Protein AF-A0A537P255-F1 (afdb_monomer_lite)

pLDDT: mean 92.46, std 9.0, range [51.34, 98.56]

Sequence (147 aa):
MSTATDATLMAIGERFEKLLREHMDAWLTWAPRMRAARAEVEDNTASLAVAIQRTGCDVAQARISELERDMQPLAEEIIAAPATSLGGLRAKALVALWEAYPTHASHEGAFEFRDDGSRSLFEAVAVMTGLSPLVRELEARLAADVE

Radius of gyration: 17.23 Å; chains: 1; bounding box: 47×27×44 Å

Structure (mmCIF, N/CA/C/O backbone):
data_AF-A0A537P255-F1
#
_entry.id   AF-A0A537P255-F1
#
loop_
_atom_site.group_PDB
_atom_site.id
_atom_site.type_symbol
_atom_site.label_atom_id
_atom_site.label_alt_id
_atom_site.label_comp_id
_atom_site.label_asym_id
_atom_site.label_entity_id
_atom_site.label_seq_id
_atom_site.pdbx_PDB_ins_code
_atom_site.Cartn_x
_atom_site.Cartn_y
_atom_site.Cartn_z
_atom_site.occupancy
_atom_site.B_iso_or_equiv
_atom_site.auth_seq_id
_atom_site.auth_comp_id
_atom_site.auth_asym_id
_atom_site.auth_atom_id
_atom_site.pdbx_PDB_model_num
ATOM 1 N N . MET A 1 1 ? -19.021 9.930 22.755 1.00 51.34 1 MET A N 1
ATOM 2 C CA . MET A 1 1 ? -17.798 10.261 21.988 1.00 51.34 1 MET A CA 1
ATOM 3 C C . MET A 1 1 ? -17.145 9.051 21.311 1.00 51.34 1 MET A C 1
ATOM 5 O O . MET A 1 1 ? -16.648 9.240 20.218 1.00 51.34 1 MET A O 1
ATOM 9 N N . SER A 1 2 ? -17.195 7.828 21.865 1.00 60.69 2 SER A N 1
ATOM 10 C CA . SER A 1 2 ? -16.480 6.651 21.313 1.00 60.69 2 SER A CA 1
ATOM 11 C C . SER A 1 2 ? -16.880 6.199 19.896 1.00 60.69 2 SER A C 1
ATOM 13 O O . SER A 1 2 ? -16.040 5.685 19.173 1.00 60.69 2 SER A O 1
ATOM 15 N N . THR A 1 3 ? -18.137 6.366 19.476 1.00 62.34 3 THR A N 1
ATOM 16 C CA . THR A 1 3 ? -18.642 5.779 18.216 1.00 62.34 3 THR A CA 1
ATOM 17 C C . THR A 1 3 ? -18.362 6.629 16.978 1.00 62.34 3 THR A C 1
ATOM 19 O O . THR A 1 3 ? -18.158 6.092 15.896 1.00 62.34 3 THR A O 1
ATOM 22 N N . ALA A 1 4 ? -18.333 7.956 17.129 1.00 64.50 4 ALA A N 1
ATOM 23 C CA . ALA A 1 4 ? -18.041 8.877 16.032 1.00 64.50 4 ALA A CA 1
ATOM 24 C C . ALA A 1 4 ? -16.561 8.812 15.622 1.00 64.50 4 ALA A C 1
ATOM 26 O O . ALA A 1 4 ? -16.256 8.824 14.436 1.00 64.50 4 ALA A O 1
ATOM 27 N N . THR A 1 5 ? -15.653 8.677 16.596 1.00 74.50 5 THR A N 1
ATOM 28 C CA . THR A 1 5 ? -14.215 8.494 16.344 1.00 74.50 5 THR A CA 1
ATOM 29 C C . THR A 1 5 ? -13.930 7.181 15.611 1.00 74.50 5 THR A C 1
ATOM 31 O O . THR A 1 5 ? -13.153 7.178 14.661 1.00 74.50 5 THR A O 1
ATOM 34 N N . ASP A 1 6 ? -14.603 6.090 15.991 1.00 79.25 6 ASP A N 1
ATOM 35 C CA . ASP A 1 6 ? -14.487 4.800 15.297 1.00 79.25 6 ASP A CA 1
ATOM 36 C C . ASP A 1 6 ? -14.993 4.872 13.850 1.00 79.25 6 ASP A C 1
ATOM 38 O O . ASP A 1 6 ? -14.329 4.379 12.942 1.00 79.25 6 ASP A O 1
ATOM 42 N N . ALA A 1 7 ? -16.143 5.513 13.614 1.00 85.00 7 ALA A N 1
ATOM 43 C CA . ALA A 1 7 ? -16.702 5.652 12.270 1.00 85.00 7 ALA A CA 1
ATOM 44 C C . ALA A 1 7 ? -15.777 6.455 11.337 1.00 85.00 7 ALA A C 1
ATOM 46 O O . ALA A 1 7 ? -15.576 6.069 10.186 1.00 85.00 7 ALA A O 1
ATOM 47 N N . THR A 1 8 ? -15.171 7.535 11.840 1.00 87.38 8 THR A N 1
ATOM 48 C CA . THR A 1 8 ? -14.171 8.306 11.088 1.00 87.38 8 THR A CA 1
ATOM 49 C C . THR A 1 8 ? -12.950 7.453 10.755 1.00 87.38 8 THR A C 1
ATOM 51 O O . THR A 1 8 ? -12.524 7.421 9.603 1.00 87.38 8 THR A O 1
ATOM 54 N N . LEU A 1 9 ? -12.418 6.710 11.730 1.00 89.56 9 LEU A N 1
ATOM 55 C CA . LEU A 1 9 ? -11.244 5.863 11.524 1.00 89.56 9 LEU A CA 1
ATOM 56 C C . LEU A 1 9 ? -11.513 4.737 10.514 1.00 89.56 9 LEU A C 1
ATOM 58 O O . LEU A 1 9 ? -10.649 4.423 9.698 1.00 89.56 9 LEU A O 1
ATOM 62 N N . MET A 1 10 ? -12.722 4.170 10.520 1.00 91.69 10 MET A N 1
ATOM 63 C CA . MET A 1 10 ? -13.153 3.201 9.511 1.00 91.69 10 MET A CA 1
ATOM 64 C C . MET A 1 10 ? -13.200 3.816 8.110 1.00 91.69 10 MET A C 1
ATOM 66 O O . MET A 1 10 ? -12.645 3.233 7.183 1.00 91.69 10 MET A O 1
ATOM 70 N N . ALA A 1 11 ? -13.784 5.008 7.955 1.00 94.25 11 ALA A N 1
ATOM 71 C CA . ALA A 1 11 ? -13.847 5.691 6.661 1.00 94.25 11 ALA A CA 1
ATOM 72 C C . ALA A 1 11 ? -12.449 6.038 6.112 1.00 94.25 11 ALA A C 1
ATOM 74 O O . ALA A 1 11 ? -12.187 5.894 4.916 1.00 94.25 11 ALA A O 1
ATOM 75 N N . ILE A 1 12 ? -11.527 6.457 6.986 1.00 95.56 12 ILE A N 1
ATOM 76 C CA . ILE A 1 12 ? -10.125 6.686 6.611 1.00 95.56 12 ILE A CA 1
ATOM 77 C C . ILE A 1 12 ? -9.465 5.364 6.208 1.00 95.56 12 ILE A C 1
ATOM 79 O O . ILE A 1 12 ? -8.795 5.316 5.180 1.00 95.56 12 ILE A O 1
ATOM 83 N N . GLY A 1 13 ? -9.698 4.285 6.962 1.00 96.50 13 GLY A N 1
ATOM 84 C CA . GLY A 1 13 ? -9.201 2.945 6.644 1.00 96.50 13 GLY A CA 1
ATOM 85 C C . GLY A 1 13 ? -9.683 2.427 5.285 1.00 96.50 13 GLY A C 1
ATOM 86 O O . GLY A 1 13 ? -8.882 1.906 4.517 1.00 96.50 13 GLY A O 1
ATOM 87 N N . GLU A 1 14 ? -10.956 2.625 4.939 1.00 96.69 14 GLU A N 1
ATOM 88 C CA . GLU A 1 14 ? -11.508 2.264 3.623 1.00 96.69 14 GLU A CA 1
ATOM 89 C C . GLU A 1 14 ? -10.840 3.047 2.487 1.00 96.69 14 GLU A C 1
ATOM 91 O O . GLU A 1 14 ? -10.462 2.479 1.457 1.00 96.69 14 GLU A O 1
ATOM 96 N N . ARG A 1 15 ? -10.641 4.358 2.681 1.00 97.94 15 ARG A N 1
ATOM 97 C CA . ARG A 1 15 ? -9.909 5.191 1.720 1.00 97.94 15 ARG A CA 1
ATOM 98 C C . ARG A 1 15 ? -8.458 4.730 1.577 1.00 97.94 15 ARG A C 1
ATOM 100 O O . ARG A 1 15 ? -7.957 4.660 0.456 1.00 97.94 15 ARG A O 1
ATOM 107 N N . PHE A 1 16 ? -7.803 4.410 2.690 1.00 98.50 16 PHE A N 1
ATOM 108 C CA . PHE A 1 16 ? -6.427 3.931 2.706 1.00 98.50 16 PHE A CA 1
ATOM 109 C C . PHE A 1 16 ? -6.293 2.585 1.988 1.00 98.50 16 PHE A C 1
ATOM 111 O O . PHE A 1 16 ? -5.389 2.421 1.180 1.00 98.50 16 PHE A O 1
ATOM 118 N N . GLU A 1 17 ? -7.221 1.645 2.201 1.00 98.44 17 GLU A N 1
ATOM 119 C CA . GLU A 1 17 ? -7.226 0.350 1.506 1.00 98.44 17 GLU A CA 1
ATOM 120 C C . GLU A 1 17 ? -7.307 0.515 -0.016 1.00 98.44 17 GLU A C 1
ATOM 122 O O . GLU A 1 17 ? -6.603 -0.174 -0.756 1.00 98.44 17 GLU A O 1
ATOM 127 N N . LYS A 1 18 ? -8.136 1.448 -0.500 1.00 98.25 18 LYS A N 1
ATOM 128 C CA . LYS A 1 18 ? -8.215 1.744 -1.933 1.00 98.25 18 LYS A CA 1
ATOM 129 C C . LYS A 1 18 ? -6.873 2.249 -2.472 1.00 98.25 18 LYS A C 1
ATOM 131 O O . LYS A 1 18 ? -6.396 1.735 -3.481 1.00 98.25 18 LYS A O 1
ATOM 136 N N . LEU A 1 19 ? -6.262 3.215 -1.787 1.00 98.38 19 LEU A N 1
ATOM 137 C CA . LEU A 1 19 ? -4.958 3.757 -2.178 1.00 98.38 19 LEU A CA 1
ATOM 138 C C . LEU A 1 19 ? -3.857 2.696 -2.115 1.00 98.38 19 LEU A C 1
ATOM 140 O O . LEU A 1 19 ? -3.016 2.653 -3.002 1.00 98.38 19 LEU A O 1
ATOM 144 N N . LEU A 1 20 ? -3.903 1.792 -1.136 1.00 98.12 20 LEU A N 1
ATOM 145 C CA . LEU A 1 20 ? -2.956 0.687 -1.004 1.00 98.12 20 LEU A CA 1
ATOM 146 C C . LEU A 1 20 ? -2.971 -0.247 -2.222 1.00 98.12 20 LEU A C 1
ATOM 148 O O . LEU A 1 20 ? -1.923 -0.732 -2.642 1.00 98.12 20 LEU A O 1
ATOM 152 N N . ARG A 1 21 ? -4.149 -0.504 -2.803 1.00 98.50 21 ARG A N 1
ATOM 153 C CA . ARG A 1 21 ? -4.273 -1.310 -4.029 1.00 98.50 21 ARG A CA 1
ATOM 154 C C . ARG A 1 21 ? -3.705 -0.577 -5.239 1.00 98.50 21 ARG A C 1
ATOM 156 O O . ARG A 1 21 ? -2.934 -1.166 -5.988 1.00 98.50 21 ARG A O 1
ATOM 163 N N . GLU A 1 22 ? -4.023 0.709 -5.385 1.00 98.31 22 GLU A N 1
ATOM 164 C CA . GLU A 1 22 ? -3.437 1.550 -6.439 1.00 98.31 22 GLU A CA 1
ATOM 165 C C . GLU A 1 22 ? -1.910 1.651 -6.291 1.00 98.31 22 GLU A C 1
ATOM 167 O O . GLU A 1 22 ? -1.183 1.646 -7.285 1.00 98.31 22 GLU A O 1
ATOM 172 N N . HIS A 1 23 ? -1.418 1.690 -5.051 1.00 97.94 23 HIS A N 1
ATOM 173 C CA . HIS A 1 23 ? 0.002 1.656 -4.732 1.00 97.94 23 HIS A CA 1
ATOM 174 C C . HIS A 1 23 ? 0.632 0.326 -5.147 1.00 97.94 23 HIS A C 1
ATOM 176 O O . HIS A 1 23 ? 1.679 0.354 -5.784 1.00 97.94 23 HIS A O 1
ATOM 182 N N . MET A 1 24 ? -0.010 -0.823 -4.889 1.00 97.62 24 MET A N 1
ATOM 183 C CA . MET A 1 24 ? 0.471 -2.120 -5.390 1.00 97.62 24 MET A CA 1
ATOM 184 C C . MET A 1 24 ? 0.601 -2.124 -6.916 1.00 97.62 24 MET A C 1
ATOM 186 O O . MET A 1 24 ? 1.612 -2.567 -7.455 1.00 97.62 24 MET A O 1
ATOM 190 N N . ASP A 1 25 ? -0.416 -1.626 -7.622 1.00 97.94 25 ASP A N 1
ATOM 191 C CA . ASP A 1 25 ? -0.417 -1.574 -9.087 1.00 97.94 25 ASP A CA 1
ATOM 192 C C . ASP A 1 25 ? 0.737 -0.702 -9.616 1.00 97.94 25 ASP A C 1
ATOM 194 O O . ASP A 1 25 ? 1.440 -1.078 -10.561 1.00 97.94 25 ASP A O 1
ATOM 198 N N . ALA A 1 26 ? 0.963 0.454 -8.985 1.00 97.31 26 ALA A N 1
ATOM 199 C CA . ALA A 1 26 ? 2.062 1.351 -9.325 1.00 97.31 26 ALA A CA 1
ATOM 200 C C . ALA A 1 26 ? 3.431 0.730 -9.002 1.00 97.31 26 ALA A C 1
ATOM 202 O O . ALA A 1 26 ? 4.344 0.794 -9.828 1.00 97.31 26 ALA A O 1
ATOM 203 N N . TRP A 1 27 ? 3.555 0.077 -7.846 1.00 97.19 27 TRP A N 1
ATOM 204 C CA . TRP A 1 27 ? 4.774 -0.586 -7.392 1.00 97.19 27 TRP A CA 1
ATOM 205 C C . TRP A 1 27 ? 5.181 -1.729 -8.328 1.00 97.19 27 TRP A C 1
ATOM 207 O O . TRP A 1 27 ? 6.311 -1.747 -8.811 1.00 97.19 27 TRP A O 1
ATOM 217 N N . LEU A 1 28 ? 4.240 -2.600 -8.702 1.00 97.06 28 LEU A N 1
ATOM 218 C CA . LEU A 1 28 ? 4.471 -3.695 -9.657 1.00 97.06 28 LEU A CA 1
ATOM 219 C C . LEU A 1 28 ? 4.692 -3.213 -11.096 1.00 97.06 28 LEU A C 1
ATOM 221 O O . LEU A 1 28 ? 5.233 -3.934 -11.927 1.00 97.06 28 LEU A O 1
ATOM 225 N N . THR A 1 29 ? 4.308 -1.978 -11.418 1.00 96.75 29 THR A N 1
ATOM 226 C CA . THR A 1 29 ? 4.707 -1.350 -12.685 1.00 96.75 29 THR A CA 1
ATOM 227 C C . THR A 1 29 ? 6.145 -0.833 -12.615 1.00 96.75 29 THR A C 1
ATOM 229 O O . THR A 1 29 ? 6.894 -0.897 -13.592 1.00 96.75 29 THR A O 1
ATOM 232 N N . TRP A 1 30 ? 6.531 -0.279 -11.468 1.00 96.81 30 TRP A N 1
ATOM 233 C CA . TRP A 1 30 ? 7.829 0.342 -11.249 1.00 96.81 30 TRP A CA 1
ATOM 234 C C . TRP A 1 30 ? 8.962 -0.670 -11.079 1.00 96.81 30 TRP A C 1
ATOM 236 O O . TRP A 1 30 ? 9.996 -0.523 -11.735 1.00 96.81 30 TRP A O 1
ATOM 246 N N . ALA A 1 31 ? 8.785 -1.693 -10.239 1.00 96.12 31 ALA A N 1
ATOM 247 C CA . ALA A 1 31 ? 9.859 -2.605 -9.854 1.00 96.12 31 ALA A CA 1
ATOM 248 C C . ALA A 1 31 ? 10.504 -3.308 -11.069 1.00 96.12 31 ALA A C 1
ATOM 250 O O . ALA A 1 31 ? 11.727 -3.198 -11.230 1.00 96.12 31 ALA A O 1
ATOM 251 N N . PRO A 1 32 ? 9.749 -3.895 -12.019 1.00 94.94 32 PRO A N 1
ATOM 252 C CA . PRO A 1 32 ? 10.329 -4.466 -13.237 1.00 94.94 32 PRO A CA 1
ATOM 253 C C . PRO A 1 32 ? 11.083 -3.445 -14.094 1.00 94.94 32 PRO A C 1
ATOM 255 O O . PRO A 1 32 ? 12.155 -3.739 -14.623 1.00 94.94 32 PRO A O 1
ATOM 258 N N . ARG A 1 33 ? 10.567 -2.215 -14.217 1.00 95.12 33 ARG A N 1
ATOM 259 C CA . ARG A 1 33 ? 11.205 -1.150 -15.015 1.00 95.12 33 ARG A CA 1
ATOM 260 C C . ARG A 1 33 ? 12.499 -0.660 -14.387 1.00 95.12 33 ARG A C 1
ATOM 262 O O . ARG A 1 33 ? 13.451 -0.363 -15.108 1.00 95.12 33 ARG A O 1
ATOM 269 N N . MET A 1 34 ? 12.545 -0.585 -13.061 1.00 94.12 34 MET A N 1
ATOM 270 C CA . MET A 1 34 ? 13.752 -0.256 -12.315 1.00 94.12 34 MET A CA 1
ATOM 271 C C . MET A 1 34 ? 14.789 -1.380 -12.428 1.00 94.12 34 MET A C 1
ATOM 273 O O . MET A 1 34 ? 15.962 -1.091 -12.661 1.00 94.12 34 MET A O 1
ATOM 277 N N . ARG A 1 35 ? 14.375 -2.653 -12.333 1.00 92.69 35 ARG A N 1
ATOM 278 C CA . ARG A 1 35 ? 15.257 -3.807 -12.581 1.00 92.69 35 ARG A CA 1
ATOM 279 C C . ARG A 1 35 ? 15.825 -3.781 -14.003 1.00 92.69 35 ARG A C 1
ATOM 281 O O . ARG A 1 35 ? 17.039 -3.871 -14.163 1.00 92.69 35 ARG A O 1
ATOM 288 N N . ALA A 1 36 ? 14.985 -3.559 -15.016 1.00 91.44 36 ALA A N 1
ATOM 289 C CA . ALA A 1 36 ? 15.413 -3.435 -16.410 1.00 91.44 36 ALA A CA 1
ATOM 290 C C . ALA A 1 36 ? 16.386 -2.264 -16.610 1.00 91.44 36 ALA A C 1
ATOM 292 O O . ALA A 1 36 ? 17.457 -2.449 -17.179 1.00 91.44 36 ALA A O 1
ATOM 293 N N . ALA A 1 37 ? 16.064 -1.082 -16.075 1.00 89.88 37 ALA A N 1
ATOM 294 C CA . ALA A 1 37 ? 16.949 0.075 -16.155 1.00 89.88 37 ALA A CA 1
ATOM 295 C C . ALA A 1 37 ? 18.308 -0.208 -15.505 1.00 89.88 37 ALA A C 1
ATOM 297 O O . ALA A 1 37 ? 19.319 0.187 -16.063 1.00 89.88 37 ALA A O 1
ATOM 298 N N . ARG A 1 38 ? 18.355 -0.915 -14.367 1.00 88.94 38 ARG A N 1
ATOM 299 C CA . ARG A 1 38 ? 19.611 -1.302 -13.698 1.00 88.94 38 ARG A CA 1
ATOM 300 C C . ARG A 1 38 ? 20.418 -2.324 -14.496 1.00 88.94 38 ARG A C 1
ATOM 302 O O . ARG A 1 38 ? 21.635 -2.183 -14.571 1.00 88.94 38 ARG A O 1
ATOM 309 N N . ALA A 1 39 ? 19.757 -3.306 -15.108 1.00 87.94 39 ALA A N 1
ATOM 310 C CA . ALA A 1 39 ? 20.411 -4.311 -15.944 1.00 87.94 39 ALA A CA 1
ATOM 311 C C . ALA A 1 39 ? 21.095 -3.692 -17.175 1.00 87.94 39 ALA A C 1
ATOM 313 O O . ALA A 1 39 ? 22.144 -4.162 -17.596 1.00 87.94 39 ALA A O 1
ATOM 314 N N . GLU A 1 40 ? 20.551 -2.603 -17.724 1.00 83.12 40 GLU A N 1
ATOM 315 C CA . GLU A 1 40 ? 21.155 -1.901 -18.865 1.00 83.12 40 GLU A CA 1
ATOM 316 C C . GLU A 1 40 ? 22.480 -1.213 -18.538 1.00 83.12 40 GLU A C 1
ATOM 318 O O . GLU A 1 40 ? 23.238 -0.889 -19.454 1.00 83.12 40 GLU A O 1
ATOM 323 N N . VAL A 1 41 ? 22.740 -0.932 -17.259 1.00 82.12 41 VAL A N 1
ATOM 324 C CA . VAL A 1 41 ? 23.851 -0.061 -16.886 1.00 82.12 41 VAL A CA 1
ATOM 325 C C . VAL A 1 41 ? 25.074 -0.784 -16.364 1.00 82.12 41 VAL A C 1
ATOM 327 O O . VAL A 1 41 ? 26.087 -0.102 -16.352 1.00 82.12 41 VAL A O 1
ATOM 330 N N . GLU A 1 42 ? 24.983 -2.073 -15.994 1.00 64.75 42 GLU A N 1
ATOM 331 C CA . GLU A 1 42 ? 25.977 -3.019 -15.411 1.00 64.75 42 GLU A CA 1
ATOM 332 C C . GLU A 1 42 ? 27.101 -2.458 -14.496 1.00 64.75 42 GLU A C 1
ATOM 334 O O . GLU A 1 42 ? 27.331 -3.051 -13.453 1.00 64.75 42 GLU A O 1
ATOM 339 N N . ASP A 1 43 ? 27.736 -1.315 -14.794 1.00 64.50 43 ASP A N 1
ATOM 340 C CA . ASP A 1 43 ? 28.682 -0.555 -13.951 1.00 64.50 43 ASP A CA 1
ATOM 341 C C . ASP A 1 43 ? 28.775 0.978 -14.238 1.00 64.50 43 ASP A C 1
ATOM 343 O O . ASP A 1 43 ? 29.583 1.687 -13.634 1.00 64.50 43 ASP A O 1
ATOM 347 N N . ASN A 1 44 ? 27.967 1.558 -15.138 1.00 68.56 44 ASN A N 1
ATOM 348 C CA . ASN A 1 44 ? 28.031 2.984 -15.507 1.00 68.56 44 ASN A CA 1
ATOM 349 C C . ASN A 1 44 ? 26.858 3.802 -14.947 1.00 68.56 44 ASN A C 1
ATOM 351 O O . ASN A 1 44 ? 25.954 4.208 -15.675 1.00 68.56 44 ASN A O 1
ATOM 355 N N . THR A 1 45 ? 26.894 4.129 -13.657 1.00 67.75 45 THR A N 1
ATOM 356 C CA . THR A 1 45 ? 25.852 4.926 -12.976 1.00 67.75 45 THR A CA 1
ATOM 357 C C . THR A 1 45 ? 25.478 6.241 -13.676 1.00 67.75 45 THR A C 1
ATOM 359 O O . THR A 1 45 ? 24.327 6.665 -13.568 1.00 67.75 45 THR A O 1
ATOM 362 N N . ALA A 1 46 ? 26.379 6.855 -14.456 1.00 71.00 46 ALA A N 1
ATOM 363 C CA . ALA A 1 46 ? 26.076 8.062 -15.233 1.00 71.00 46 ALA A CA 1
ATOM 364 C C . ALA A 1 46 ? 25.025 7.830 -16.341 1.00 71.00 46 ALA A C 1
ATOM 366 O O . ALA A 1 46 ? 24.361 8.775 -16.762 1.00 71.00 46 ALA A O 1
ATOM 367 N N . SER A 1 47 ? 24.829 6.583 -16.781 1.00 82.00 47 SER A N 1
ATOM 368 C CA . SER A 1 47 ? 23.840 6.213 -17.804 1.00 82.00 47 SER A CA 1
ATOM 369 C C . SER A 1 47 ? 22.490 5.763 -17.223 1.00 82.00 47 SER A C 1
ATOM 371 O O . SER A 1 47 ? 21.530 5.588 -17.973 1.00 82.00 47 SER A O 1
ATOM 373 N N . LEU A 1 48 ? 22.367 5.636 -15.893 1.00 83.81 48 LEU A N 1
ATOM 374 C CA . LEU A 1 48 ? 21.144 5.143 -15.247 1.00 83.81 48 LEU A CA 1
ATOM 375 C C . LEU A 1 48 ? 19.954 6.090 -15.451 1.00 83.81 48 LEU A C 1
ATOM 377 O O . LEU A 1 48 ? 18.840 5.628 -15.667 1.00 83.81 48 LEU A O 1
ATOM 381 N N . ALA A 1 49 ? 20.171 7.408 -15.438 1.00 84.81 49 ALA A N 1
ATOM 382 C CA . ALA A 1 49 ? 19.096 8.377 -15.666 1.00 84.81 49 ALA A CA 1
ATOM 383 C C . ALA A 1 49 ? 18.463 8.227 -17.064 1.00 84.81 49 ALA A C 1
ATOM 385 O O . ALA A 1 49 ? 17.246 8.325 -17.209 1.00 84.81 49 ALA A O 1
ATOM 386 N N . VAL A 1 50 ? 19.280 7.933 -18.080 1.00 86.56 50 VAL A N 1
ATOM 387 C CA . VAL A 1 50 ? 18.811 7.695 -19.454 1.00 86.56 50 VAL A CA 1
ATOM 388 C C . VAL A 1 50 ? 18.040 6.378 -19.538 1.00 86.56 50 VAL A C 1
ATOM 390 O O . VAL A 1 50 ? 16.968 6.335 -20.140 1.00 86.56 50 VAL A O 1
ATOM 393 N N . ALA A 1 51 ? 18.546 5.321 -18.896 1.00 86.44 51 ALA A N 1
ATOM 394 C CA . ALA A 1 51 ? 17.858 4.035 -18.811 1.00 86.44 51 ALA A CA 1
ATOM 395 C C . ALA A 1 51 ? 16.491 4.165 -18.113 1.00 86.44 51 ALA A C 1
ATOM 397 O O . ALA A 1 51 ? 15.490 3.673 -18.626 1.00 86.44 51 ALA A O 1
ATOM 398 N N . ILE A 1 52 ? 16.421 4.907 -17.001 1.00 87.94 52 ILE A N 1
ATOM 399 C CA . ILE A 1 52 ? 15.182 5.186 -16.257 1.00 87.94 52 ILE A CA 1
ATOM 400 C C . ILE A 1 52 ? 14.133 5.879 -17.137 1.00 87.94 52 ILE A C 1
ATOM 402 O O . ILE A 1 52 ? 12.972 5.470 -17.128 1.00 87.94 52 ILE A O 1
ATOM 406 N N . GLN A 1 53 ? 14.530 6.898 -17.907 1.00 87.44 53 GLN A N 1
ATOM 407 C CA . GLN A 1 53 ? 13.621 7.584 -18.833 1.00 87.44 53 GLN A CA 1
ATOM 408 C C . GLN A 1 53 ? 13.151 6.647 -19.948 1.00 87.44 53 GLN A C 1
ATOM 410 O O . GLN A 1 53 ? 11.970 6.606 -20.285 1.00 87.44 53 GLN A O 1
ATOM 415 N N . ARG A 1 54 ? 14.067 5.854 -20.512 1.00 87.50 54 ARG A N 1
ATOM 416 C CA . ARG A 1 54 ? 13.757 4.931 -21.607 1.00 87.50 54 ARG A CA 1
ATOM 417 C C . ARG A 1 54 ? 12.781 3.833 -21.191 1.00 87.50 54 ARG A C 1
ATOM 419 O O . ARG A 1 54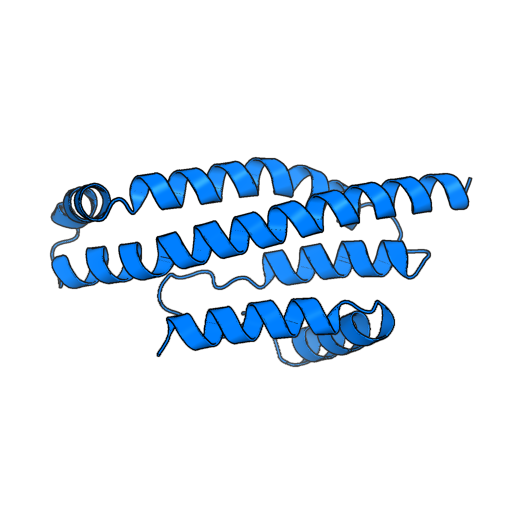 ? 11.905 3.482 -21.977 1.00 87.50 54 ARG A O 1
ATOM 426 N N . THR A 1 55 ? 12.921 3.293 -19.983 1.00 87.69 55 THR A N 1
ATOM 427 C CA . THR A 1 55 ? 12.014 2.258 -19.467 1.00 87.69 55 THR A CA 1
ATOM 428 C C . THR A 1 55 ? 10.696 2.830 -18.941 1.00 87.69 55 THR A C 1
ATOM 430 O O . THR A 1 55 ? 9.793 2.060 -18.612 1.00 87.69 55 THR A O 1
ATOM 433 N N . GLY A 1 56 ? 10.554 4.160 -18.853 1.00 89.94 56 GLY A N 1
ATOM 434 C CA . GLY A 1 56 ? 9.407 4.817 -18.220 1.00 89.94 56 GLY A CA 1
ATOM 435 C C . GLY A 1 56 ? 9.327 4.539 -16.715 1.00 89.94 56 GLY A C 1
ATOM 436 O O . GLY A 1 56 ? 8.233 4.473 -16.139 1.00 89.94 56 GLY A O 1
ATOM 437 N N . CYS A 1 57 ? 10.478 4.278 -16.092 1.00 91.75 57 CYS A N 1
ATOM 438 C CA . CYS A 1 57 ? 10.606 4.041 -14.661 1.00 91.75 57 CYS A CA 1
ATOM 439 C C . CYS A 1 57 ? 10.346 5.328 -13.864 1.00 91.75 57 CYS A C 1
ATOM 441 O O . CYS A 1 57 ? 9.711 5.278 -12.816 1.00 91.75 57 CYS A O 1
ATOM 443 N N . ASP A 1 58 ? 10.746 6.484 -14.395 1.00 91.94 58 ASP A N 1
ATOM 444 C CA . ASP A 1 58 ? 10.476 7.808 -13.825 1.00 91.94 58 ASP A CA 1
ATOM 445 C C . ASP A 1 58 ? 8.979 8.109 -13.695 1.00 91.94 58 ASP A C 1
ATOM 447 O O . ASP A 1 58 ? 8.532 8.575 -12.650 1.00 91.94 58 ASP A O 1
ATOM 451 N N . VAL A 1 59 ? 8.187 7.790 -14.721 1.00 93.88 59 VAL A N 1
ATOM 452 C CA . VAL A 1 59 ? 6.729 7.968 -14.694 1.00 93.88 59 VAL A CA 1
ATOM 453 C C . VAL A 1 59 ? 6.090 7.059 -13.641 1.00 93.88 59 VAL A C 1
ATOM 455 O O . VAL A 1 59 ? 5.215 7.497 -12.894 1.00 93.88 59 VAL A O 1
ATOM 458 N N . ALA A 1 60 ? 6.537 5.803 -13.546 1.00 93.94 60 ALA A N 1
ATOM 459 C CA . ALA A 1 60 ? 6.041 4.874 -12.530 1.00 93.94 60 ALA A CA 1
ATOM 460 C C . ALA A 1 60 ? 6.445 5.311 -11.108 1.00 93.94 60 ALA A C 1
ATOM 462 O O . ALA A 1 60 ? 5.612 5.308 -10.206 1.00 93.94 60 ALA A O 1
ATOM 463 N N . GLN A 1 61 ? 7.687 5.774 -10.930 1.00 94.50 61 GLN A N 1
ATOM 464 C CA . GLN A 1 61 ? 8.187 6.344 -9.676 1.00 94.50 61 GLN A CA 1
ATOM 465 C C . GLN A 1 61 ? 7.362 7.568 -9.261 1.00 94.50 61 GLN A C 1
ATOM 467 O O . GLN A 1 61 ? 6.969 7.676 -8.103 1.00 94.50 61 GLN A O 1
ATOM 472 N N . ALA A 1 62 ? 7.073 8.478 -10.196 1.00 96.88 62 ALA A N 1
ATOM 473 C CA . ALA A 1 62 ? 6.265 9.660 -9.922 1.00 96.88 62 ALA A CA 1
ATOM 474 C C . ALA A 1 62 ? 4.864 9.278 -9.423 1.00 96.88 62 ALA A C 1
ATOM 476 O O . ALA A 1 62 ? 4.387 9.860 -8.450 1.00 96.88 62 ALA A O 1
ATOM 477 N N . ARG A 1 63 ? 4.240 8.253 -10.025 1.00 97.25 63 ARG A N 1
ATOM 478 C CA . ARG A 1 63 ? 2.933 7.751 -9.584 1.00 97.25 63 ARG A CA 1
ATOM 479 C C . ARG A 1 63 ? 2.972 7.161 -8.173 1.00 97.25 63 ARG A C 1
ATOM 481 O O . ARG A 1 63 ? 2.055 7.426 -7.399 1.00 97.25 63 ARG A O 1
ATOM 488 N N . ILE A 1 64 ? 4.012 6.398 -7.831 1.00 97.12 64 ILE A N 1
ATOM 489 C CA . ILE A 1 64 ? 4.210 5.904 -6.458 1.00 97.12 64 ILE A CA 1
ATOM 490 C C . ILE A 1 64 ? 4.308 7.088 -5.495 1.00 97.12 64 ILE A C 1
ATOM 492 O O . ILE A 1 64 ? 3.527 7.168 -4.555 1.00 97.12 64 ILE A O 1
ATOM 496 N N . SER A 1 65 ? 5.174 8.064 -5.776 1.00 97.06 65 SER A N 1
ATOM 497 C CA . SER A 1 65 ? 5.367 9.222 -4.895 1.00 97.06 65 SER A CA 1
ATOM 498 C C . SER A 1 65 ? 4.125 10.110 -4.752 1.00 97.06 65 SER A C 1
ATOM 500 O O . SER A 1 65 ? 3.943 10.759 -3.723 1.00 97.06 65 SER A O 1
ATOM 502 N N . GLU A 1 66 ? 3.263 10.184 -5.768 1.00 98.06 66 GLU A N 1
ATOM 503 C CA . GLU A 1 66 ? 1.948 10.825 -5.648 1.00 98.06 66 GLU A CA 1
ATOM 504 C C . GLU A 1 66 ? 1.042 10.084 -4.667 1.00 98.06 66 GLU A C 1
ATOM 506 O O . GLU A 1 66 ? 0.472 10.712 -3.777 1.00 98.06 66 GLU A O 1
ATOM 511 N N . LEU A 1 67 ? 0.948 8.760 -4.802 1.00 98.12 67 LEU A N 1
ATOM 512 C CA . LEU A 1 67 ? 0.142 7.926 -3.916 1.00 98.12 67 LEU A CA 1
ATOM 513 C C . LEU A 1 67 ? 0.661 7.972 -2.479 1.00 98.12 67 LEU A C 1
ATOM 515 O O . LEU A 1 67 ? -0.131 8.159 -1.563 1.00 98.12 67 LEU A O 1
ATOM 519 N N . GLU A 1 68 ? 1.974 7.888 -2.271 1.00 97.50 68 GLU A N 1
ATOM 520 C CA . GLU A 1 68 ? 2.587 8.011 -0.944 1.00 97.50 68 GLU A CA 1
ATOM 521 C C . GLU A 1 68 ? 2.276 9.369 -0.305 1.00 97.50 68 GLU A C 1
ATOM 523 O O . GLU A 1 68 ? 1.960 9.433 0.880 1.00 97.50 68 GLU A O 1
ATOM 528 N N . ARG A 1 69 ? 2.279 10.460 -1.086 1.00 98.25 69 ARG A N 1
ATOM 529 C CA . ARG A 1 69 ? 1.900 11.795 -0.593 1.00 98.25 69 ARG A CA 1
ATOM 530 C C . ARG A 1 69 ? 0.442 11.854 -0.134 1.00 98.25 69 ARG A C 1
ATOM 532 O O . ARG A 1 69 ? 0.147 12.549 0.836 1.00 98.25 69 ARG A O 1
ATOM 539 N N . ASP A 1 70 ? -0.448 11.135 -0.811 1.00 98.00 70 ASP A N 1
ATOM 540 C CA . ASP A 1 70 ? -1.862 11.044 -0.440 1.00 98.00 70 ASP A CA 1
ATOM 541 C C . ASP A 1 70 ? -2.098 10.084 0.739 1.00 98.00 70 ASP A C 1
ATOM 543 O O . ASP A 1 70 ? -2.987 10.317 1.561 1.00 98.00 70 ASP A O 1
ATOM 547 N N . MET A 1 71 ? -1.309 9.011 0.835 1.00 98.44 71 MET A N 1
ATOM 548 C CA . MET A 1 71 ? -1.408 7.982 1.874 1.00 98.44 71 MET A CA 1
ATOM 549 C C . MET A 1 71 ? -0.806 8.434 3.205 1.00 98.44 71 MET A C 1
ATOM 551 O O . MET A 1 71 ? -1.407 8.179 4.247 1.00 98.44 71 MET A O 1
ATOM 555 N N . GLN A 1 72 ? 0.328 9.138 3.186 1.00 98.38 72 GLN A N 1
ATOM 556 C CA . GLN A 1 72 ? 1.059 9.574 4.378 1.00 98.38 72 GLN A CA 1
ATOM 557 C C . GLN A 1 72 ? 0.182 10.294 5.425 1.00 98.38 72 GLN A C 1
ATOM 559 O O . GLN A 1 72 ? 0.165 9.847 6.572 1.00 98.38 72 GLN A O 1
ATOM 564 N N . PRO A 1 73 ? -0.602 11.342 5.094 1.00 98.12 73 PRO A N 1
ATOM 565 C CA . PRO A 1 73 ? -1.429 12.016 6.100 1.00 98.12 73 PRO A CA 1
ATOM 566 C C . PRO A 1 73 ? -2.529 11.108 6.671 1.00 98.12 73 PRO A C 1
ATOM 568 O O . PRO A 1 73 ? -2.881 11.221 7.843 1.00 98.12 73 PRO A O 1
ATOM 571 N N . LEU A 1 74 ? -3.059 10.178 5.867 1.00 98.06 74 LEU A N 1
ATOM 572 C CA . LEU A 1 74 ? -4.051 9.207 6.333 1.00 98.06 74 LEU A CA 1
ATOM 573 C C . LEU A 1 74 ? -3.413 8.181 7.278 1.00 98.06 74 LEU A C 1
ATOM 575 O O . LEU A 1 74 ? -4.014 7.831 8.291 1.00 98.06 74 LEU A O 1
ATOM 579 N N . ALA A 1 75 ? -2.197 7.720 6.969 1.00 98.19 75 ALA A N 1
ATOM 580 C CA . ALA A 1 75 ? -1.429 6.831 7.834 1.00 98.19 75 ALA A CA 1
ATOM 581 C C . ALA A 1 75 ? -1.145 7.486 9.191 1.00 98.19 75 ALA A C 1
ATOM 583 O O . ALA A 1 75 ? -1.381 6.869 10.228 1.00 98.19 75 ALA A O 1
ATOM 584 N N . GLU A 1 76 ? -0.711 8.748 9.195 1.00 97.62 76 GLU A N 1
ATOM 585 C CA . GLU A 1 76 ? -0.460 9.521 10.416 1.00 97.62 76 GLU A CA 1
ATOM 586 C C . GLU A 1 76 ? -1.719 9.648 11.282 1.00 97.62 76 GLU A C 1
ATOM 588 O O . GLU A 1 76 ? -1.669 9.397 12.489 1.00 97.62 76 GLU A O 1
ATOM 593 N N . GLU A 1 77 ? -2.866 9.964 10.673 1.00 96.25 77 GLU A N 1
ATOM 594 C CA . GLU A 1 77 ? -4.146 10.053 11.381 1.00 96.25 77 GLU A CA 1
ATOM 595 C C . GLU A 1 77 ? -4.580 8.691 11.950 1.00 96.25 77 GLU A C 1
ATOM 597 O O . GLU A 1 77 ? -4.958 8.592 13.124 1.00 96.25 77 GLU A O 1
ATOM 602 N N . ILE A 1 78 ? -4.455 7.619 11.159 1.00 95.88 78 ILE A N 1
ATOM 603 C CA . ILE A 1 78 ? -4.742 6.249 11.600 1.00 95.88 78 ILE A CA 1
ATOM 604 C C . ILE A 1 78 ? -3.844 5.852 12.775 1.00 95.88 78 ILE A C 1
ATOM 606 O O . ILE A 1 78 ? -4.326 5.25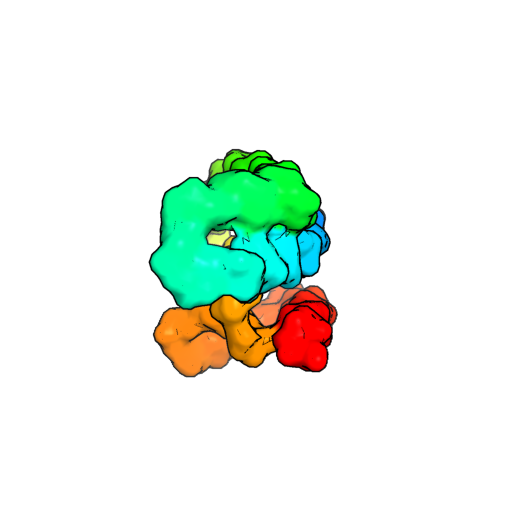9 13.745 1.00 95.88 78 ILE A O 1
ATOM 610 N N . ILE A 1 79 ? -2.540 6.134 12.708 1.00 95.25 79 ILE A N 1
ATOM 611 C CA . ILE A 1 79 ? -1.567 5.774 13.746 1.00 95.25 79 ILE A CA 1
ATOM 612 C C . ILE A 1 79 ? -1.850 6.548 15.036 1.00 95.25 79 ILE A C 1
ATOM 614 O O . ILE A 1 79 ? -1.868 5.934 16.108 1.00 95.25 79 ILE A O 1
ATOM 618 N N . ALA A 1 80 ? -2.128 7.849 14.940 1.00 94.19 80 ALA A N 1
ATOM 619 C CA . ALA A 1 80 ? -2.395 8.708 16.091 1.00 94.19 80 ALA A CA 1
ATOM 620 C C . ALA A 1 80 ? -3.703 8.354 16.821 1.00 94.19 80 ALA A C 1
ATOM 622 O O . ALA A 1 80 ? -3.798 8.511 18.041 1.00 94.19 80 ALA A O 1
ATOM 623 N N . ALA A 1 81 ? -4.713 7.860 16.100 1.00 91.69 81 ALA A N 1
ATOM 624 C CA . ALA A 1 81 ? -5.990 7.489 16.694 1.00 91.69 81 ALA A CA 1
ATOM 625 C C . ALA A 1 81 ? -5.872 6.247 17.607 1.00 91.69 81 ALA A C 1
ATOM 627 O O . ALA A 1 81 ? -5.191 5.278 17.259 1.00 91.69 81 ALA A O 1
ATOM 628 N N . PRO A 1 82 ? -6.561 6.196 18.762 1.00 87.94 82 PRO A N 1
ATOM 629 C CA . PRO A 1 82 ? -6.655 4.967 19.544 1.00 87.94 82 PRO A CA 1
ATOM 630 C C . PRO A 1 82 ? -7.474 3.911 18.784 1.00 87.94 82 PRO A C 1
ATOM 632 O O . PRO A 1 82 ? -8.556 4.201 18.281 1.00 87.94 82 PRO A O 1
ATOM 635 N N . ALA A 1 83 ? -6.991 2.667 18.729 1.00 82.50 83 ALA A N 1
ATOM 636 C CA . ALA A 1 83 ? -7.776 1.550 18.201 1.00 82.50 83 ALA A CA 1
ATOM 637 C C . ALA A 1 83 ? -8.627 0.935 19.318 1.00 82.50 83 ALA A C 1
ATOM 639 O O . ALA A 1 83 ? -8.157 0.082 20.069 1.00 82.50 83 ALA A O 1
ATOM 640 N N . THR A 1 84 ? -9.881 1.374 19.432 1.00 88.69 84 THR A N 1
ATOM 641 C CA . THR A 1 84 ? -10.859 0.830 20.394 1.00 88.69 84 THR A CA 1
ATOM 642 C C . THR A 1 84 ? -11.837 -0.173 19.779 1.00 88.69 84 THR A C 1
ATOM 644 O O . THR A 1 84 ? -12.707 -0.692 20.475 1.00 88.69 84 THR A O 1
ATOM 647 N N . SER A 1 85 ? -11.685 -0.472 18.487 1.00 90.69 85 SER A N 1
ATOM 648 C CA . SER A 1 85 ? -12.540 -1.380 17.721 1.00 90.69 85 SER A CA 1
ATOM 649 C C . SER A 1 85 ? -11.749 -2.229 16.729 1.00 90.69 85 SER A C 1
ATOM 651 O O . SER A 1 85 ? -10.613 -1.909 16.372 1.00 90.69 85 SER A O 1
ATOM 653 N N . LEU A 1 86 ? -12.379 -3.299 16.228 1.00 93.31 86 LEU A N 1
ATOM 654 C CA . LEU A 1 86 ? -11.819 -4.113 15.144 1.00 93.31 86 LEU A CA 1
ATOM 655 C C . LEU A 1 86 ? -11.654 -3.317 13.842 1.00 93.31 86 LEU A C 1
ATOM 657 O O . LEU A 1 86 ? -10.686 -3.540 13.125 1.00 93.31 86 LEU A O 1
ATOM 661 N N . GLY A 1 87 ? -12.557 -2.372 13.553 1.00 92.25 87 GLY A N 1
ATOM 662 C CA . GLY A 1 87 ? -12.440 -1.485 12.391 1.00 92.25 87 GLY A CA 1
ATOM 663 C C . GLY A 1 87 ? -11.218 -0.571 12.490 1.00 92.25 87 GLY A C 1
ATOM 664 O O . GLY A 1 87 ? -10.428 -0.487 11.551 1.00 92.25 87 GLY A O 1
ATOM 665 N N . GLY A 1 88 ? -10.995 0.034 13.660 1.00 92.75 88 GLY A N 1
ATOM 666 C CA . GLY A 1 88 ? -9.796 0.830 13.916 1.00 92.75 88 GLY A CA 1
ATOM 667 C C . GLY A 1 88 ? -8.505 0.009 13.887 1.00 92.75 88 GLY A C 1
ATOM 668 O O . GLY A 1 88 ? -7.496 0.451 13.340 1.00 92.75 88 GLY A O 1
ATOM 669 N N . LEU A 1 89 ? -8.541 -1.217 14.415 1.00 94.81 89 LEU A N 1
ATOM 670 C CA . LEU A 1 89 ? -7.410 -2.141 14.341 1.00 94.81 89 LEU A CA 1
ATOM 671 C C . LEU A 1 89 ? -7.109 -2.557 12.891 1.00 94.81 89 LEU A C 1
ATOM 673 O O . LEU A 1 89 ? -5.941 -2.614 12.508 1.00 94.81 89 LEU A O 1
ATOM 677 N N . ARG A 1 90 ? -8.141 -2.780 12.065 1.00 96.94 90 ARG A N 1
ATOM 678 C CA . ARG A 1 90 ? -7.991 -3.052 10.628 1.00 96.94 90 ARG A CA 1
ATOM 679 C C . ARG A 1 90 ? -7.291 -1.899 9.913 1.00 96.94 90 ARG A C 1
ATOM 681 O O . ARG A 1 90 ? -6.368 -2.144 9.144 1.00 96.94 90 ARG A O 1
ATOM 688 N N . ALA A 1 91 ? -7.707 -0.658 10.178 1.00 97.00 91 ALA A N 1
ATOM 689 C CA . ALA A 1 91 ? -7.088 0.527 9.586 1.00 97.00 91 ALA A CA 1
ATOM 690 C C . ALA A 1 91 ? -5.589 0.599 9.915 1.00 97.00 91 ALA A C 1
ATOM 692 O O . ALA A 1 91 ? -4.769 0.794 9.023 1.00 97.00 91 ALA A O 1
ATOM 693 N N . LYS A 1 92 ? -5.209 0.346 11.175 1.00 96.56 92 LYS A N 1
ATOM 694 C CA . LYS A 1 92 ? -3.793 0.288 11.576 1.00 96.56 92 LYS A CA 1
ATOM 695 C C . LYS A 1 92 ? -3.027 -0.841 10.890 1.00 96.56 92 LYS A C 1
ATOM 697 O O . LYS A 1 92 ? -1.883 -0.644 10.498 1.00 96.56 92 LYS A O 1
ATOM 702 N N . ALA A 1 93 ? -3.651 -2.004 10.716 1.00 97.94 93 ALA A N 1
ATOM 703 C CA . ALA A 1 93 ? -3.038 -3.109 9.990 1.00 97.94 93 ALA A CA 1
ATOM 704 C C . ALA A 1 93 ? -2.790 -2.755 8.514 1.00 97.94 93 ALA A C 1
ATOM 706 O O . ALA A 1 93 ? -1.733 -3.071 7.987 1.00 97.94 93 ALA A O 1
ATOM 707 N N . LEU A 1 94 ? -3.703 -2.036 7.854 1.00 98.56 94 LEU A N 1
ATOM 708 C CA . LEU A 1 94 ? -3.472 -1.556 6.486 1.00 98.56 94 LEU A CA 1
ATOM 709 C C . LEU A 1 94 ? -2.232 -0.653 6.386 1.00 98.56 94 LEU A C 1
ATOM 711 O O . LEU A 1 94 ? -1.465 -0.791 5.437 1.00 98.56 94 LEU A O 1
ATOM 715 N N . VAL A 1 95 ? -2.009 0.222 7.371 1.00 98.38 95 VAL A N 1
ATOM 716 C CA . VAL A 1 95 ? -0.799 1.060 7.429 1.00 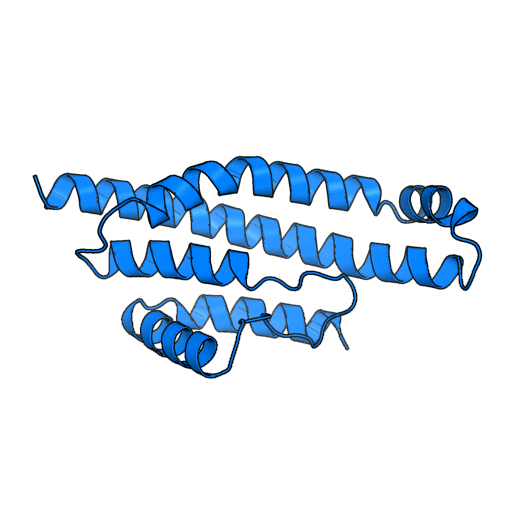98.38 95 VAL A CA 1
ATOM 717 C C . VAL A 1 95 ? 0.451 0.208 7.647 1.00 98.38 95 VAL A C 1
ATOM 719 O O . VAL A 1 95 ? 1.413 0.358 6.907 1.00 98.38 95 VAL A O 1
ATOM 722 N N . ALA A 1 96 ? 0.415 -0.748 8.579 1.00 98.19 96 ALA A N 1
ATOM 723 C CA . ALA A 1 96 ? 1.536 -1.665 8.802 1.00 98.19 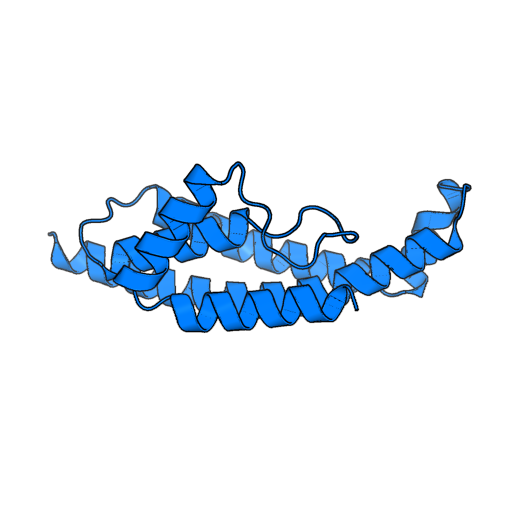96 ALA A CA 1
ATOM 724 C C . ALA A 1 96 ? 1.882 -2.490 7.547 1.00 98.19 96 ALA A C 1
ATOM 726 O O . ALA A 1 96 ? 3.046 -2.777 7.290 1.00 98.19 96 ALA A O 1
ATOM 727 N N . LEU A 1 97 ? 0.875 -2.857 6.748 1.00 98.38 97 LEU A N 1
ATOM 728 C CA . LEU A 1 97 ? 1.075 -3.550 5.478 1.00 98.38 97 LEU A CA 1
ATOM 729 C C . LEU A 1 97 ? 1.736 -2.652 4.428 1.00 98.38 97 LEU A C 1
ATOM 731 O O . LEU A 1 97 ? 2.592 -3.119 3.686 1.00 98.38 97 LEU A O 1
ATOM 735 N N . TRP A 1 98 ? 1.345 -1.376 4.366 1.00 98.38 98 TRP A N 1
ATOM 736 C CA . TRP A 1 98 ? 1.992 -0.388 3.501 1.00 98.38 98 TRP A CA 1
ATOM 737 C C . TRP A 1 98 ? 3.460 -0.175 3.878 1.00 98.38 98 TRP A C 1
ATOM 739 O O . TRP A 1 98 ? 4.322 -0.216 3.008 1.00 98.38 98 TRP A O 1
ATOM 749 N N . GLU A 1 99 ? 3.753 -0.024 5.169 1.00 97.31 99 GLU A N 1
ATOM 750 C CA . GLU A 1 99 ? 5.123 0.134 5.677 1.00 97.31 99 GLU A CA 1
ATOM 751 C C . GLU A 1 99 ? 6.002 -1.099 5.423 1.00 97.31 99 GLU A C 1
ATOM 753 O O . GLU A 1 99 ? 7.220 -0.973 5.332 1.00 97.31 99 GLU A O 1
ATOM 758 N N . ALA A 1 100 ? 5.394 -2.281 5.291 1.00 97.88 100 ALA A N 1
ATOM 759 C CA . ALA A 1 100 ? 6.084 -3.528 4.978 1.00 97.88 100 ALA A CA 1
ATOM 760 C C . ALA A 1 100 ? 6.270 -3.763 3.466 1.00 97.88 100 ALA A C 1
ATOM 762 O O . ALA A 1 100 ? 6.683 -4.854 3.073 1.00 97.88 100 ALA A O 1
ATOM 763 N N . TYR A 1 101 ? 5.944 -2.806 2.589 1.00 96.62 101 TYR A N 1
ATOM 764 C CA . TYR A 1 101 ? 6.254 -2.951 1.161 1.00 96.62 101 TYR A CA 1
ATOM 765 C C . TYR A 1 101 ? 7.755 -3.132 0.932 1.00 96.62 101 TYR A C 1
ATOM 767 O O . TYR A 1 101 ? 8.552 -2.532 1.657 1.00 96.62 101 TYR A O 1
ATOM 775 N N . PRO A 1 102 ? 8.155 -3.888 -0.109 1.00 96.38 102 PRO A N 1
ATOM 776 C CA . PRO A 1 102 ? 9.563 -4.016 -0.407 1.00 96.38 102 PRO A CA 1
ATOM 777 C C . PRO A 1 102 ? 10.187 -2.664 -0.750 1.00 96.38 102 PRO A C 1
ATOM 779 O O . PRO A 1 102 ? 9.686 -1.898 -1.582 1.00 96.38 102 PRO A O 1
ATOM 782 N N . THR A 1 103 ? 11.311 -2.384 -0.101 1.00 90.44 103 THR A N 1
ATOM 783 C CA . THR A 1 103 ? 12.039 -1.113 -0.227 1.00 90.44 103 THR A CA 1
ATOM 784 C C . THR A 1 103 ? 12.808 -0.995 -1.542 1.00 90.44 103 THR A C 1
ATOM 786 O O . THR A 1 103 ? 13.227 0.095 -1.953 1.00 90.44 103 THR A O 1
ATOM 789 N N . HIS A 1 104 ? 13.010 -2.118 -2.227 1.00 92.12 104 HIS A N 1
ATOM 790 C CA . HIS A 1 104 ? 13.805 -2.211 -3.437 1.00 92.12 104 HIS A CA 1
ATOM 791 C C . HIS A 1 104 ? 13.056 -2.942 -4.548 1.00 92.12 104 HIS A C 1
ATOM 793 O O . HIS A 1 104 ? 12.267 -3.849 -4.319 1.00 92.12 104 HIS A O 1
ATOM 799 N N . ALA A 1 105 ? 13.360 -2.556 -5.788 1.00 93.06 105 ALA A N 1
ATOM 800 C CA . ALA A 1 105 ? 12.822 -3.207 -6.980 1.00 93.06 105 ALA A CA 1
ATOM 801 C C . ALA A 1 105 ? 13.253 -4.680 -7.109 1.00 93.06 105 ALA A C 1
ATOM 803 O O . ALA A 1 105 ? 12.584 -5.463 -7.775 1.00 93.06 105 ALA A O 1
ATOM 804 N N . SER A 1 106 ? 14.386 -5.041 -6.501 1.00 92.50 106 SER A N 1
ATOM 805 C CA . SER A 1 106 ? 14.767 -6.431 -6.256 1.00 92.50 106 SER A CA 1
ATOM 806 C C . SER A 1 106 ? 14.285 -6.806 -4.861 1.00 92.50 106 SER A C 1
ATOM 808 O O . SER A 1 106 ? 14.703 -6.170 -3.898 1.00 92.50 106 SER A O 1
ATOM 810 N N . HIS A 1 107 ? 13.431 -7.819 -4.768 1.00 94.12 107 HIS A N 1
ATOM 811 C CA . HIS A 1 107 ? 12.788 -8.249 -3.529 1.00 94.12 107 HIS A CA 1
ATOM 812 C C . HIS A 1 107 ? 12.596 -9.772 -3.524 1.00 94.12 107 HIS A C 1
ATOM 814 O O . HIS A 1 107 ? 12.806 -10.428 -4.542 1.00 94.12 107 HIS A O 1
ATOM 820 N N . GLU A 1 108 ? 12.182 -10.333 -2.387 1.00 93.38 108 GLU A N 1
ATOM 821 C CA . GLU A 1 108 ? 12.018 -11.785 -2.190 1.00 93.38 108 GLU A CA 1
ATOM 822 C C . GLU A 1 108 ? 10.587 -12.291 -2.458 1.00 93.38 108 GLU A C 1
ATOM 824 O O . GLU A 1 108 ? 10.212 -13.381 -2.038 1.00 93.38 108 GLU A O 1
ATOM 829 N N . GLY A 1 109 ? 9.750 -11.497 -3.132 1.00 94.44 109 GLY A N 1
ATOM 830 C CA . GLY A 1 109 ? 8.363 -11.879 -3.427 1.00 94.44 109 GLY A CA 1
ATOM 831 C C . GLY A 1 109 ? 7.408 -11.803 -2.228 1.00 94.44 109 GLY A C 1
ATOM 832 O O . GLY A 1 109 ? 6.291 -12.305 -2.303 1.00 94.44 109 GLY A O 1
ATOM 833 N N . ALA A 1 110 ? 7.819 -11.164 -1.129 1.00 94.31 110 ALA A N 1
ATOM 834 C CA . ALA A 1 110 ? 7.029 -11.022 0.094 1.00 94.31 110 ALA A CA 1
ATOM 835 C C . ALA A 1 110 ? 7.152 -9.614 0.699 1.00 94.31 110 ALA A C 1
ATOM 837 O O . ALA A 1 110 ? 8.023 -8.836 0.315 1.00 94.31 110 ALA A O 1
ATOM 838 N N . PHE A 1 111 ? 6.269 -9.297 1.649 1.00 97.38 111 PHE A N 1
ATOM 839 C CA . PHE A 1 111 ? 6.350 -8.074 2.452 1.00 97.38 111 PHE A CA 1
ATOM 840 C C . PHE A 1 111 ? 7.526 -8.129 3.446 1.00 97.38 111 PHE A C 1
ATOM 842 O O . PHE A 1 111 ? 7.716 -9.128 4.142 1.00 97.38 111 PHE A O 1
ATOM 849 N N . GLU A 1 112 ? 8.271 -7.030 3.554 1.00 96.81 112 GLU A N 1
ATOM 850 C CA . GLU A 1 112 ? 9.487 -6.852 4.354 1.00 96.81 112 GLU A CA 1
ATOM 851 C C . GLU A 1 112 ? 9.150 -6.385 5.782 1.00 96.81 112 GLU A C 1
ATOM 853 O O . GLU A 1 112 ? 9.371 -5.239 6.175 1.00 96.81 112 GLU A O 1
ATOM 858 N N . PHE A 1 113 ? 8.593 -7.284 6.596 1.00 96.69 113 PHE A N 1
ATOM 859 C CA . PHE A 1 113 ? 8.444 -7.016 8.030 1.00 96.69 113 PHE A CA 1
ATOM 860 C C . PHE A 1 113 ? 9.816 -6.985 8.720 1.00 96.69 113 PHE A C 1
ATOM 862 O O . PHE A 1 113 ? 10.721 -7.730 8.361 1.00 96.69 113 PHE A O 1
ATOM 869 N N . ARG A 1 114 ? 9.952 -6.157 9.767 1.00 93.62 114 ARG A N 1
ATOM 870 C CA . ARG A 1 114 ? 11.210 -5.995 10.525 1.00 93.62 114 ARG A CA 1
ATOM 871 C C . ARG A 1 114 ? 11.790 -7.318 11.037 1.00 93.62 114 ARG A C 1
ATOM 873 O O . ARG A 1 114 ? 13.006 -7.482 11.066 1.00 93.62 114 ARG A O 1
ATOM 880 N N . ASP A 1 115 ? 10.917 -8.198 11.514 1.00 94.81 115 ASP A N 1
ATOM 881 C CA . ASP A 1 115 ? 11.250 -9.490 12.103 1.00 94.81 115 ASP A CA 1
ATOM 882 C C . ASP A 1 115 ? 10.027 -10.425 12.091 1.00 94.81 115 ASP A C 1
ATOM 884 O O . ASP A 1 115 ? 8.881 -9.983 11.926 1.00 94.81 115 ASP A O 1
ATOM 888 N N . ASP A 1 116 ? 10.269 -11.718 12.321 1.00 94.12 116 ASP A N 1
ATOM 889 C CA . ASP A 1 116 ? 9.235 -12.762 12.354 1.00 94.12 116 ASP A CA 1
ATOM 890 C C . ASP A 1 116 ? 8.162 -12.518 13.428 1.00 94.12 116 ASP A C 1
ATOM 892 O O . ASP A 1 116 ? 7.010 -12.935 13.276 1.00 94.12 116 ASP A O 1
ATOM 896 N N . GLY A 1 117 ? 8.512 -11.830 14.519 1.00 96.25 117 GLY A N 1
ATOM 897 C CA . GLY A 1 117 ? 7.570 -11.464 15.574 1.00 96.25 117 GLY A CA 1
ATOM 898 C C . GLY A 1 117 ? 6.571 -10.413 15.094 1.00 96.25 117 GLY A C 1
ATOM 899 O O . GLY A 1 117 ? 5.363 -10.573 15.277 1.00 96.25 117 GLY A O 1
ATOM 900 N N . SER A 1 118 ? 7.066 -9.377 14.419 1.00 95.94 118 SER A N 1
ATOM 901 C CA . SER A 1 118 ? 6.260 -8.337 13.775 1.00 95.94 118 SER A CA 1
ATOM 902 C C . SER A 1 118 ? 5.350 -8.934 12.698 1.00 95.94 118 SER A C 1
ATOM 904 O O . SER A 1 118 ? 4.157 -8.623 12.658 1.00 95.94 118 SER A O 1
ATOM 906 N N . ARG A 1 119 ? 5.883 -9.858 11.887 1.00 97.38 119 ARG A N 1
ATOM 907 C CA . ARG A 1 119 ? 5.113 -10.622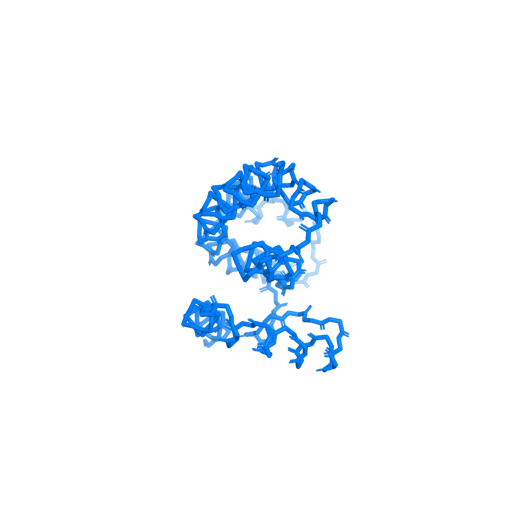 10.897 1.00 97.38 119 ARG A CA 1
ATOM 908 C C . ARG A 1 119 ? 3.990 -11.435 11.548 1.00 97.38 119 ARG A C 1
ATOM 910 O O . ARG A 1 119 ? 2.833 -11.309 11.154 1.00 97.38 119 ARG A O 1
ATOM 917 N N . SER A 1 120 ? 4.310 -12.220 12.574 1.00 97.94 120 SER A N 1
ATOM 918 C CA . SER A 1 120 ? 3.340 -13.077 13.273 1.00 97.94 120 SER A CA 1
ATOM 919 C C . SER A 1 120 ? 2.225 -12.262 13.936 1.00 97.94 120 SER A C 1
ATOM 921 O O . SER A 1 120 ? 1.049 -12.631 13.884 1.00 97.94 120 SER A O 1
ATOM 923 N N . LEU A 1 121 ? 2.577 -11.123 14.545 1.00 97.75 121 LEU A N 1
ATOM 924 C CA . LEU A 1 121 ? 1.607 -10.205 15.138 1.00 97.75 121 LEU A CA 1
ATOM 925 C C . LEU A 1 121 ? 0.669 -9.629 14.073 1.00 97.75 121 LEU A C 1
ATOM 927 O O . LEU A 1 121 ? -0.547 -9.602 14.272 1.00 97.75 121 LEU A O 1
ATOM 931 N N . PHE A 1 122 ? 1.223 -9.193 12.941 1.00 98.31 122 PHE A N 1
ATOM 932 C CA . PHE A 1 122 ? 0.435 -8.694 11.824 1.00 98.31 122 PHE A CA 1
ATOM 933 C C . PHE A 1 122 ? -0.541 -9.753 11.298 1.00 98.31 122 PHE A C 1
ATOM 935 O O . PHE A 1 122 ? -1.718 -9.452 11.112 1.00 98.31 122 PHE A O 1
ATOM 942 N N . GLU A 1 123 ? -0.100 -10.999 11.117 1.00 98.31 123 GLU A N 1
ATOM 943 C CA . GLU A 1 123 ? -0.957 -12.093 10.647 1.00 98.31 123 GLU A CA 1
ATOM 944 C C . GLU A 1 123 ? -2.127 -12.367 11.598 1.00 98.31 123 GLU A C 1
ATOM 946 O O . GLU A 1 123 ? -3.273 -12.481 11.152 1.00 98.31 123 GLU A O 1
ATOM 951 N N . ALA A 1 124 ? -1.870 -12.407 12.910 1.00 98.25 124 ALA A N 1
ATOM 952 C CA . ALA A 1 124 ? -2.920 -12.539 13.917 1.00 98.25 124 ALA A CA 1
ATOM 953 C C . ALA A 1 124 ? -3.951 -11.404 13.808 1.00 98.25 124 ALA A C 1
ATOM 955 O O . ALA A 1 124 ? -5.160 -11.654 13.779 1.00 98.25 124 ALA A O 1
ATOM 956 N N . VAL A 1 125 ? -3.488 -10.158 13.670 1.00 97.81 125 VAL A N 1
ATOM 957 C CA . VAL A 1 125 ? -4.368 -9.000 13.468 1.00 97.81 125 VAL A CA 1
ATOM 958 C C . VAL A 1 125 ? -5.138 -9.109 12.152 1.00 97.81 125 VAL A C 1
ATOM 960 O O . VAL A 1 125 ? -6.341 -8.833 12.115 1.00 97.81 125 VAL A O 1
ATOM 963 N N . ALA A 1 126 ? -4.491 -9.544 11.073 1.00 98.12 126 ALA A N 1
ATOM 964 C CA . ALA A 1 126 ? -5.125 -9.689 9.773 1.00 98.12 126 ALA A CA 1
ATOM 965 C C . ALA A 1 126 ? -6.258 -10.723 9.810 1.00 98.12 126 ALA A C 1
ATOM 967 O O . ALA A 1 126 ? -7.315 -10.491 9.220 1.00 98.12 126 ALA A O 1
ATOM 968 N N . VAL A 1 127 ? -6.084 -11.821 10.553 1.00 98.19 127 VAL A N 1
ATOM 969 C CA . VAL A 1 127 ? -7.144 -12.814 10.786 1.00 98.19 127 VAL A CA 1
ATOM 970 C C . VAL A 1 127 ? -8.290 -12.202 11.589 1.00 98.19 127 VAL A C 1
ATOM 972 O O . VAL A 1 127 ? -9.443 -12.281 11.167 1.00 98.19 127 VAL A O 1
ATOM 975 N N . MET A 1 128 ? -7.989 -11.542 12.711 1.00 97.50 128 MET A N 1
ATOM 976 C CA . MET A 1 128 ? -9.007 -10.948 13.590 1.00 97.50 128 MET A CA 1
ATOM 977 C C . MET A 1 128 ? -9.846 -9.859 12.907 1.00 97.50 128 MET A C 1
ATOM 979 O O . MET A 1 128 ? -11.006 -9.655 13.259 1.00 97.50 128 MET A O 1
ATOM 983 N N . THR A 1 129 ? -9.263 -9.151 11.941 1.00 96.44 129 THR A N 1
ATOM 984 C CA . THR A 1 129 ? -9.877 -8.002 11.255 1.00 96.44 129 THR A CA 1
ATOM 985 C C . THR A 1 129 ? -10.417 -8.332 9.860 1.00 96.44 129 THR A C 1
ATOM 987 O O . THR A 1 129 ? -10.883 -7.437 9.148 1.00 96.44 129 THR A O 1
ATOM 990 N N . GLY A 1 130 ? -10.329 -9.597 9.432 1.00 96.88 130 GLY A N 1
ATOM 991 C CA . GLY A 1 130 ? -10.734 -10.030 8.093 1.00 96.88 130 GLY A CA 1
ATOM 992 C C . GLY A 1 130 ? -9.866 -9.460 6.962 1.00 96.88 130 GLY A C 1
ATOM 993 O O . GLY A 1 130 ? -10.321 -9.349 5.827 1.00 96.88 130 GLY A O 1
ATOM 994 N N . LEU A 1 131 ? -8.634 -9.031 7.245 1.00 97.75 131 LEU A N 1
ATOM 995 C CA . LEU A 1 131 ? -7.680 -8.492 6.264 1.00 97.75 131 LEU A CA 1
ATOM 996 C C . LEU A 1 131 ? -6.924 -9.594 5.511 1.00 97.75 131 LEU A C 1
ATOM 998 O O . LEU A 1 131 ? -6.407 -9.342 4.426 1.00 97.75 131 LEU A O 1
ATOM 1002 N N . SER A 1 132 ? -6.922 -10.828 6.025 1.00 98.31 132 SER A N 1
ATOM 1003 C CA . SER A 1 132 ? -6.193 -11.954 5.426 1.00 98.31 132 SER A CA 1
ATOM 1004 C C . SER A 1 132 ? -6.447 -12.187 3.928 1.00 98.31 132 SER A C 1
ATOM 1006 O O . SER A 1 132 ? -5.476 -12.483 3.237 1.00 98.31 132 SER A O 1
ATOM 1008 N N . PRO A 1 133 ? -7.678 -12.068 3.379 1.00 98.44 133 PRO A N 1
ATOM 1009 C CA . PRO A 1 133 ? -7.888 -12.244 1.941 1.00 98.44 133 PRO A CA 1
ATOM 1010 C C . PRO A 1 133 ? -7.119 -11.223 1.096 1.00 98.44 133 PRO A C 1
ATOM 1012 O O . PRO A 1 133 ? -6.499 -11.607 0.111 1.00 98.44 133 PRO A O 1
ATOM 1015 N N . LEU A 1 134 ? -7.103 -9.953 1.519 1.00 97.94 134 LEU A N 1
ATOM 1016 C CA . LEU A 1 134 ? -6.338 -8.902 0.850 1.00 97.94 134 LEU A CA 1
ATOM 1017 C C . LEU A 1 134 ? -4.833 -9.158 0.964 1.00 97.94 134 LEU A C 1
ATOM 1019 O O . LEU A 1 134 ? -4.128 -9.083 -0.031 1.00 97.94 134 LEU A O 1
ATOM 1023 N N . VAL A 1 135 ? -4.339 -9.497 2.158 1.00 98.00 135 VAL A N 1
ATOM 1024 C CA . VAL A 1 135 ? -2.906 -9.782 2.362 1.00 98.00 135 VAL A CA 1
ATOM 1025 C C . VAL A 1 135 ? -2.439 -10.884 1.417 1.00 98.00 135 VAL A C 1
ATOM 1027 O O . VAL A 1 135 ? -1.473 -10.688 0.691 1.00 98.00 135 VAL A O 1
ATOM 1030 N N . ARG A 1 136 ? -3.177 -11.998 1.353 1.00 98.19 136 ARG A N 1
ATOM 1031 C CA . ARG A 1 136 ? -2.849 -13.130 0.475 1.00 98.19 136 ARG A CA 1
ATOM 1032 C C . ARG A 1 136 ? -2.889 -12.762 -1.004 1.00 98.19 136 ARG A C 1
ATOM 1034 O O . ARG A 1 136 ? -2.052 -13.231 -1.764 1.00 98.19 136 ARG A O 1
ATOM 1041 N N . GLU A 1 137 ? -3.864 -11.950 -1.415 1.00 98.19 137 GLU A N 1
ATOM 1042 C CA . GLU A 1 137 ? -3.946 -11.429 -2.784 1.00 98.19 137 GLU A CA 1
ATOM 1043 C C . GLU A 1 137 ? -2.681 -10.636 -3.139 1.00 98.19 137 GLU A C 1
ATOM 1045 O O . GLU A 1 137 ? -2.067 -10.885 -4.173 1.00 98.19 137 GLU A O 1
ATOM 1050 N N . LEU A 1 138 ? -2.268 -9.706 -2.275 1.00 98.00 138 LEU A N 1
ATOM 1051 C CA . LEU A 1 138 ? -1.099 -8.860 -2.511 1.00 98.00 138 LEU A CA 1
ATOM 1052 C C . LEU A 1 138 ? 0.215 -9.647 -2.449 1.00 98.00 138 LEU A C 1
ATOM 1054 O O . LEU A 1 138 ? 1.089 -9.424 -3.280 1.00 98.00 138 LEU A O 1
ATOM 1058 N N . GLU A 1 139 ? 0.339 -10.601 -1.528 1.00 97.44 139 GLU A N 1
ATOM 1059 C CA . GLU A 1 139 ? 1.495 -11.503 -1.448 1.00 97.44 139 GLU A CA 1
ATOM 1060 C C . GLU A 1 139 ? 1.638 -12.360 -2.699 1.00 97.44 139 GLU A C 1
ATOM 1062 O O . GLU A 1 139 ? 2.731 -12.461 -3.242 1.00 97.44 139 GLU A O 1
ATOM 1067 N N . ALA A 1 140 ? 0.540 -12.927 -3.206 1.00 98.06 140 ALA A N 1
ATOM 1068 C CA . ALA A 1 140 ? 0.577 -13.704 -4.441 1.00 98.06 140 ALA A CA 1
ATOM 1069 C C . ALA A 1 140 ? 1.048 -12.858 -5.634 1.00 98.06 140 ALA A C 1
ATOM 1071 O O . ALA A 1 140 ? 1.761 -13.350 -6.504 1.00 98.06 140 ALA A O 1
ATOM 1072 N N . ARG A 1 141 ? 0.675 -11.574 -5.666 1.00 97.81 141 ARG A N 1
ATOM 1073 C CA . ARG A 1 141 ? 1.121 -10.642 -6.706 1.00 97.81 141 ARG A CA 1
ATOM 1074 C C . ARG A 1 141 ? 2.602 -10.283 -6.577 1.00 97.81 141 ARG A C 1
ATOM 1076 O O . ARG A 1 141 ? 3.270 -10.203 -7.598 1.00 97.81 141 ARG A O 1
ATOM 1083 N N . LEU A 1 142 ? 3.110 -10.089 -5.357 1.00 97.00 142 LEU A N 1
ATOM 1084 C CA . LEU A 1 142 ? 4.544 -9.887 -5.118 1.00 97.00 142 LEU A CA 1
ATOM 1085 C C . LEU A 1 142 ? 5.347 -11.135 -5.498 1.00 97.00 142 LEU A C 1
ATOM 1087 O O . LEU A 1 142 ? 6.370 -11.019 -6.163 1.00 97.00 142 LEU A O 1
ATOM 1091 N N . ALA A 1 143 ? 4.871 -12.324 -5.132 1.00 97.19 143 ALA A N 1
ATOM 1092 C CA . ALA A 1 143 ? 5.515 -13.580 -5.500 1.00 97.19 143 ALA A CA 1
ATOM 1093 C C . ALA A 1 143 ? 5.575 -13.769 -7.025 1.00 97.19 143 ALA A C 1
ATOM 1095 O O . ALA A 1 143 ? 6.592 -14.202 -7.549 1.00 97.19 143 ALA A O 1
ATOM 1096 N N . ALA A 1 144 ? 4.527 -13.374 -7.752 1.00 96.81 144 ALA A N 1
ATOM 1097 C CA . ALA A 1 144 ? 4.514 -13.438 -9.211 1.00 96.81 144 ALA A CA 1
ATOM 1098 C C . ALA A 1 144 ? 5.457 -12.426 -9.899 1.00 96.81 144 ALA A C 1
ATOM 1100 O O . ALA A 1 144 ? 5.751 -12.598 -11.075 1.00 96.81 144 ALA A O 1
ATOM 1101 N N . ASP A 1 145 ? 5.915 -11.368 -9.215 1.00 94.81 145 ASP A N 1
ATOM 1102 C CA . ASP A 1 145 ? 6.854 -10.385 -9.792 1.00 94.81 145 ASP A CA 1
ATOM 1103 C C . ASP A 1 145 ? 8.305 -10.894 -9.831 1.00 94.81 145 ASP A C 1
ATOM 1105 O O . ASP A 1 145 ? 9.119 -10.423 -10.637 1.00 94.81 145 ASP A O 1
ATOM 1109 N N . VAL A 1 146 ? 8.639 -11.837 -8.942 1.00 89.31 146 VAL A N 1
ATOM 1110 C CA . VAL A 1 146 ? 9.988 -12.413 -8.835 1.00 89.31 146 VAL A CA 1
ATOM 1111 C C . VAL A 1 146 ? 10.197 -13.656 -9.704 1.00 89.31 146 VAL A C 1
ATOM 1113 O O . VAL A 1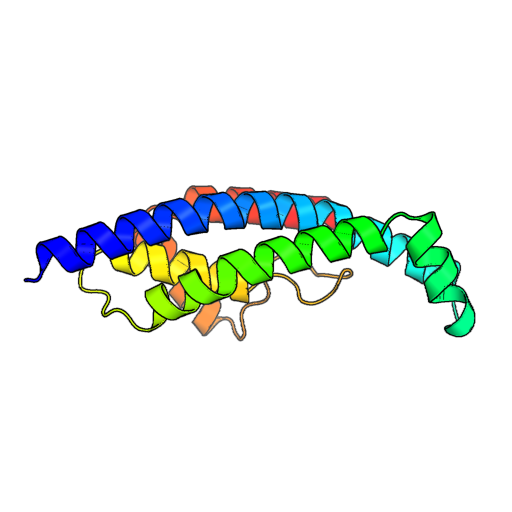 146 ? 11.350 -14.043 -9.899 1.00 89.31 146 VAL A O 1
ATOM 1116 N N . GLU A 1 147 ? 9.119 -14.258 -10.218 1.00 65.69 147 GLU A N 1
ATOM 1117 C CA . GLU A 1 147 ? 9.138 -15.373 -11.185 1.00 65.69 147 GLU A CA 1
ATOM 1118 C C . GLU A 1 147 ? 9.460 -14.906 -12.615 1.00 65.69 147 GLU A C 1
ATOM 1120 O O . GLU A 1 147 ? 10.246 -15.615 -13.290 1.00 65.69 147 GLU A O 1
#

Foldseek 3Di:
DVPVLLVVLLVLLVVLLVLLVVLLVLLLLQLVQLVQLCVVQVDPPVCSVVSCVVSVNVVSVVSNVVSCVVNVVSQVSLVPRDCPDLSSLSSPLSSVQVVQCDPHSDDDLAGNDPDPVSVVVSVVSCVSSVVVVVRVVSSVVSNVSND

Secondary structure (DSSP, 8-state):
-HHHHHHHHHHHHHHHHHHHHHHHHHHHHHHHHHHHHHHTTTT-GGGHHHHHHHHTHHHHHHHHHHHHHHHHHHHHHHHHS---SHHHHHHHHHHHHHHTS-SSSS--SS---SSHHHHHHHHHHHHHTT-HHHHHHHHHHHHHHH-